Protein AF-A0A6G3D586-F1 (afdb_monomer)

Secondary structure (DSSP, 8-state):
-HHHHHHHHHHHHHTT-B-TTT-SBTTTTT-EEEEEEETTEEEEEEE-S-TTS-HHHHHHHHHHHHHHHHTSTT--EEEEEEES-TTHHHHHHHHHTT-HHHHHHTTS-SS-SHHHHHHHHHHHTT--

Mean predicted aligned error: 7.34 Å

Nearest PDB structures (foldseek):
  2cu6-assembly1_A  TM=8.895E-01  e=3.690E-05  Thermus thermophilus HB8
  3cq2-assembly1_B  TM=7.917E-01  e=1.518E-05  Thermus thermophilus HB8
  8zkc-assembly1_A-2  TM=7.058E-01  e=1.528E-02  Escherichia coli
  5ird-assembly1_A  TM=5.680E-01  e=4.297E-03  Mycobacterium tuberculosis H37Ra
  3gkb-assembly1_A  TM=5.614E-01  e=9.439E-01  Streptomyces avermitilis

Radius of gyration: 14.25 Å; Cα contacts (8 Å, |Δi|>4): 188; chains: 1; bounding box: 38×24×36 Å

pLDDT: mean 81.46, std 14.37, range [37.81, 96.19]

Solvent-accessible surface area (backbone atoms only — not comparable to full-atom values): 7170 Å² total; per-residue (Å²): 120,62,41,66,52,48,37,53,52,46,52,59,36,38,53,74,29,50,38,83,88,76,69,42,30,37,55,81,75,56,22,59,71,46,78,48,39,50,96,31,36,35,43,35,36,35,39,64,98,50,48,74,57,55,69,66,59,56,42,48,46,48,48,46,40,42,52,44,45,57,69,38,92,66,50,77,43,72,46,58,38,53,46,81,37,77,59,21,69,49,48,33,52,16,60,77,66,70,39,52,70,50,61,41,47,48,86,76,40,87,64,76,58,65,70,56,52,56,54,42,56,56,53,66,67,68,80,118

Sequence (128 aa):
MWAAQLGAAARAALDTVYDPELDEPITDLGFVRSLTADDGRITVHLRLPTSFCSPNFAYLMASDAKDALSALPGAREVTVLLDDHHDSDLINGGLAADAGYRGTFGHEAERDLEDLRDVFRRKAHTAA

Foldseek 3Di:
DVQVVLQVQLLVLQQPQAQLVPLGRQVVVVQFPDWGGDQLEIETEGEDPDLPDPPLRVLSSQVSSQVSSCPDDSRDHYQYFYPNHPCRVLSNVCVVVVLAPCRSCPPVCPDHCPVVVVVSVVVSVVPD

Structure (mmCIF, N/CA/C/O backbone):
data_AF-A0A6G3D586-F1
#
_entry.id   AF-A0A6G3D586-F1
#
loop_
_atom_site.group_PDB
_atom_site.id
_atom_site.type_symbol
_atom_site.label_atom_id
_atom_site.label_alt_id
_atom_site.label_comp_id
_atom_site.label_asym_id
_atom_site.label_entity_id
_atom_site.label_seq_id
_atom_site.pdbx_PDB_ins_code
_atom_site.Cartn_x
_atom_site.Cartn_y
_atom_site.Cartn_z
_atom_site.occupancy
_atom_site.B_iso_or_equiv
_atom_site.auth_seq_id
_atom_site.auth_comp_id
_atom_site.auth_asym_id
_atom_site.auth_atom_id
_atom_site.pdbx_PDB_model_num
ATOM 1 N N . MET A 1 1 ? -20.435 0.550 12.959 1.00 57.50 1 MET A N 1
ATOM 2 C CA . MET A 1 1 ? -19.263 0.790 13.836 1.00 57.50 1 MET A CA 1
ATOM 3 C C . MET A 1 1 ? -18.020 0.010 13.387 1.00 57.50 1 MET A C 1
ATOM 5 O O . MET A 1 1 ? -16.928 0.475 13.666 1.00 57.50 1 MET A O 1
ATOM 9 N N . TRP A 1 2 ? -18.149 -1.092 12.631 1.00 59.25 2 TRP A N 1
ATOM 10 C CA . TRP A 1 2 ? -17.002 -1.884 12.148 1.00 59.25 2 TRP A CA 1
ATOM 11 C C . TRP A 1 2 ? -16.171 -1.247 11.021 1.00 59.25 2 TRP A C 1
ATOM 13 O O . TRP A 1 2 ? -14.955 -1.385 11.040 1.00 59.25 2 TRP A O 1
ATOM 23 N N . ALA A 1 3 ? -16.775 -0.486 10.099 1.00 62.38 3 ALA A N 1
ATOM 24 C CA . ALA A 1 3 ? -16.031 0.185 9.020 1.00 62.38 3 ALA A CA 1
ATOM 25 C C . ALA A 1 3 ? -14.980 1.185 9.550 1.00 62.38 3 ALA A C 1
ATOM 27 O O . ALA A 1 3 ? -13.835 1.186 9.110 1.00 62.38 3 ALA A O 1
ATOM 28 N N . ALA A 1 4 ? -15.329 1.967 10.581 1.00 72.06 4 ALA A N 1
ATOM 29 C CA . ALA A 1 4 ? -14.397 2.901 11.220 1.00 72.06 4 ALA A CA 1
ATOM 30 C C . ALA A 1 4 ? -13.228 2.188 11.929 1.00 72.06 4 ALA A C 1
ATOM 32 O O . ALA A 1 4 ? -12.113 2.703 11.945 1.00 72.06 4 ALA A O 1
ATOM 33 N N . GLN A 1 5 ? -13.465 0.994 12.486 1.00 83.88 5 GLN A N 1
ATOM 34 C CA . GLN A 1 5 ? -12.416 0.190 13.123 1.00 83.88 5 GLN A CA 1
ATOM 35 C C . GLN A 1 5 ? -11.482 -0.444 12.087 1.00 83.88 5 GLN A C 1
ATOM 37 O O . GLN A 1 5 ? -10.272 -0.447 12.293 1.00 83.88 5 GLN A O 1
ATOM 42 N N . LEU A 1 6 ? -12.024 -0.926 10.963 1.00 89.19 6 LEU A N 1
ATOM 43 C CA . LEU A 1 6 ? -11.218 -1.483 9.878 1.00 89.19 6 LEU A CA 1
ATOM 44 C C . LEU A 1 6 ? -10.357 -0.410 9.208 1.00 89.19 6 LEU A C 1
ATOM 46 O O . LEU A 1 6 ? -9.185 -0.654 8.964 1.00 89.19 6 LEU A O 1
ATOM 50 N N . GLY A 1 7 ? -10.897 0.790 8.975 1.00 90.50 7 GLY A N 1
ATOM 51 C CA . GLY A 1 7 ? -10.122 1.906 8.426 1.00 90.50 7 GLY A CA 1
ATOM 52 C C . GLY A 1 7 ? -8.949 2.316 9.322 1.00 90.50 7 GLY A C 1
ATOM 53 O O . GLY A 1 7 ? -7.842 2.523 8.831 1.00 90.50 7 GLY A O 1
ATOM 54 N N . ALA A 1 8 ? -9.157 2.368 10.642 1.00 91.19 8 ALA A N 1
ATOM 55 C CA . ALA A 1 8 ? -8.081 2.647 11.594 1.00 91.19 8 ALA A CA 1
ATOM 56 C C . ALA A 1 8 ? -7.021 1.529 11.621 1.00 91.19 8 ALA A C 1
ATOM 58 O O . ALA A 1 8 ? -5.828 1.820 11.613 1.00 91.19 8 ALA A O 1
ATOM 59 N N . ALA A 1 9 ? -7.445 0.260 11.599 1.00 93.25 9 ALA A N 1
ATOM 60 C CA . ALA A 1 9 ? -6.533 -0.882 11.534 1.00 93.25 9 ALA A CA 1
ATOM 61 C C . ALA A 1 9 ? -5.740 -0.917 10.216 1.00 93.25 9 ALA A C 1
ATOM 63 O O . ALA A 1 9 ? -4.540 -1.168 10.232 1.00 93.25 9 ALA A O 1
ATOM 64 N N . ALA A 1 10 ? -6.390 -0.603 9.093 1.00 94.38 10 ALA A N 1
ATOM 65 C CA . ALA A 1 10 ? -5.753 -0.483 7.787 1.00 94.38 10 ALA A CA 1
ATOM 66 C C . ALA A 1 10 ? -4.693 0.618 7.778 1.00 94.38 10 ALA A C 1
ATOM 68 O O . ALA A 1 10 ? -3.585 0.388 7.305 1.00 94.38 10 ALA A O 1
ATOM 69 N N . ARG A 1 11 ? -4.985 1.786 8.364 1.00 93.94 11 ARG A N 1
ATOM 70 C CA . ARG A 1 11 ? -3.988 2.853 8.491 1.00 93.94 11 ARG A CA 1
ATOM 71 C C .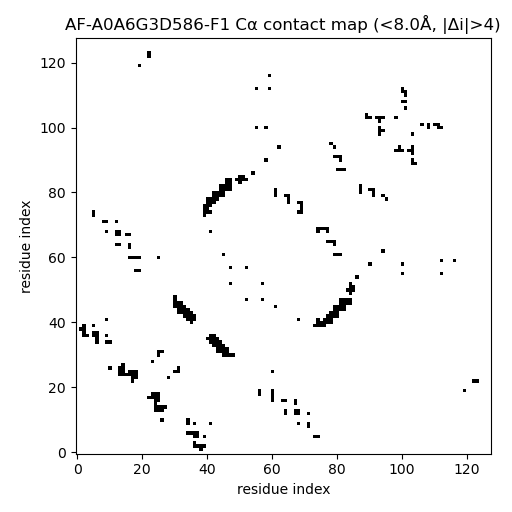 ARG A 1 11 ? -2.786 2.405 9.325 1.00 93.94 11 ARG A C 1
ATOM 73 O O . ARG A 1 11 ? -1.666 2.567 8.866 1.00 93.94 11 ARG A O 1
ATOM 80 N N . ALA A 1 12 ? -3.026 1.794 10.484 1.00 93.94 12 ALA A N 1
ATOM 81 C CA . ALA A 1 12 ? -1.958 1.299 11.351 1.00 93.94 12 ALA A CA 1
ATOM 82 C C . ALA A 1 12 ? -1.113 0.191 10.691 1.00 93.94 12 ALA A C 1
ATOM 84 O O . ALA A 1 12 ? 0.084 0.108 10.931 1.00 93.94 12 ALA A O 1
ATOM 85 N N . ALA A 1 13 ? -1.713 -0.651 9.845 1.00 94.88 13 ALA A N 1
ATOM 86 C CA . ALA A 1 13 ? -0.973 -1.647 9.071 1.00 94.88 13 ALA A CA 1
ATOM 87 C C . ALA A 1 13 ? -0.086 -1.005 7.992 1.00 94.88 13 ALA A C 1
ATOM 89 O O . ALA A 1 13 ? 1.022 -1.469 7.748 1.00 94.88 13 ALA A O 1
ATOM 90 N N . LEU A 1 14 ? -0.539 0.084 7.362 1.00 94.69 14 LEU A N 1
ATOM 91 C CA . LEU A 1 14 ? 0.286 0.824 6.403 1.00 94.69 14 LEU A CA 1
ATOM 92 C C . LEU A 1 14 ? 1.467 1.538 7.076 1.00 94.69 14 LEU A C 1
ATOM 94 O O . LEU A 1 14 ? 2.499 1.691 6.433 1.00 94.69 14 LEU A O 1
ATOM 98 N N . ASP A 1 15 ? 1.357 1.908 8.357 1.00 93.38 15 ASP A N 1
ATOM 99 C CA . ASP A 1 15 ? 2.480 2.470 9.128 1.00 93.38 15 ASP A CA 1
ATOM 100 C C . ASP A 1 15 ? 3.634 1.460 9.311 1.00 93.38 15 ASP A C 1
ATOM 102 O O . ASP A 1 15 ? 4.746 1.851 9.655 1.00 93.38 15 ASP A O 1
ATOM 106 N N . THR A 1 16 ? 3.410 0.161 9.063 1.00 92.00 16 THR A N 1
ATOM 107 C CA . THR A 1 16 ? 4.472 -0.861 9.103 1.00 92.00 16 THR A CA 1
ATOM 108 C C . THR A 1 16 ? 5.130 -1.111 7.746 1.00 92.00 16 THR A C 1
ATOM 110 O O . THR A 1 16 ? 5.989 -1.985 7.637 1.00 92.00 16 THR A O 1
ATOM 113 N N . VAL A 1 17 ? 4.707 -0.401 6.697 1.00 92.62 17 VAL A N 1
ATOM 114 C CA . VAL A 1 17 ? 5.265 -0.517 5.345 1.00 92.62 17 VAL A CA 1
ATOM 115 C C . VAL A 1 17 ? 6.256 0.617 5.139 1.00 92.62 17 VAL A C 1
ATOM 117 O O . VAL A 1 17 ? 5.886 1.786 5.225 1.00 92.62 17 VAL A O 1
ATOM 120 N N . TYR A 1 18 ? 7.507 0.268 4.861 1.00 88.25 18 TYR A N 1
ATOM 121 C CA . TYR A 1 18 ? 8.617 1.215 4.788 1.00 88.25 18 TYR A CA 1
ATOM 122 C C . TYR A 1 18 ? 9.076 1.424 3.351 1.00 88.25 18 TYR A C 1
ATOM 124 O O . TYR A 1 18 ? 9.094 0.482 2.554 1.00 88.25 18 TYR A O 1
ATOM 132 N N . ASP A 1 19 ? 9.490 2.651 3.041 1.00 86.69 19 ASP A N 1
ATOM 133 C CA . ASP A 1 19 ? 10.253 2.926 1.831 1.00 86.69 19 ASP A CA 1
ATOM 134 C C . ASP A 1 19 ? 11.682 2.360 1.979 1.00 86.69 19 ASP A C 1
ATOM 136 O O . ASP A 1 19 ? 12.392 2.732 2.918 1.00 86.69 19 ASP A O 1
ATOM 140 N N . PRO A 1 20 ? 12.135 1.460 1.085 1.00 79.19 20 PRO A N 1
ATOM 141 C CA . PRO A 1 20 ? 13.449 0.828 1.204 1.00 79.19 20 PRO A CA 1
ATOM 142 C C . PRO A 1 20 ? 14.644 1.788 1.091 1.00 79.19 20 PRO A C 1
ATOM 144 O O . PRO A 1 20 ? 15.746 1.433 1.522 1.00 79.19 20 PRO A O 1
ATOM 147 N N . GLU A 1 21 ? 14.469 2.957 0.468 1.00 80.06 21 GLU A N 1
ATOM 148 C CA . GLU A 1 21 ? 15.540 3.939 0.276 1.00 80.06 21 GLU A CA 1
ATOM 149 C C . GLU A 1 21 ? 15.640 4.917 1.450 1.00 80.06 21 GLU A C 1
ATOM 151 O O . GLU A 1 21 ? 16.749 5.276 1.851 1.00 80.06 21 GLU A O 1
ATOM 156 N N . LEU A 1 22 ? 14.495 5.341 1.983 1.00 78.62 22 LEU A N 1
ATOM 157 C CA . LEU A 1 22 ? 14.384 6.375 3.011 1.00 78.62 22 LEU A CA 1
ATOM 158 C C . LEU A 1 22 ? 14.279 5.811 4.432 1.00 78.62 22 LEU A C 1
ATOM 160 O O . LEU A 1 22 ? 14.530 6.551 5.377 1.00 78.62 22 LEU A O 1
ATOM 164 N N . ASP A 1 23 ? 13.962 4.522 4.586 1.00 81.25 23 ASP A N 1
ATOM 165 C CA . ASP A 1 23 ? 13.795 3.846 5.884 1.00 81.25 23 ASP A CA 1
ATOM 166 C C . ASP A 1 23 ? 12.716 4.498 6.776 1.00 81.25 23 ASP A C 1
ATOM 168 O O . ASP A 1 23 ? 12.761 4.446 8.004 1.00 81.25 23 ASP A O 1
ATOM 172 N N . GLU A 1 24 ? 11.708 5.101 6.140 1.00 84.19 24 GLU A N 1
ATOM 173 C CA . GLU A 1 24 ? 10.562 5.748 6.784 1.00 84.19 24 GLU A CA 1
ATOM 174 C C . GLU A 1 24 ? 9.240 5.095 6.330 1.00 84.19 24 GLU A C 1
ATOM 176 O O . GLU A 1 24 ? 9.151 4.606 5.195 1.00 84.19 24 GLU A O 1
ATOM 181 N N . PRO A 1 25 ? 8.192 5.082 7.176 1.00 90.06 25 PRO A N 1
ATOM 182 C CA . PRO A 1 25 ? 6.881 4.572 6.791 1.00 90.06 25 PRO A CA 1
ATOM 183 C C . PRO A 1 25 ? 6.279 5.324 5.599 1.00 90.06 25 PRO A C 1
ATOM 185 O O . PRO A 1 25 ? 6.286 6.556 5.548 1.00 90.06 25 PRO A O 1
ATOM 188 N N . ILE A 1 26 ? 5.638 4.602 4.676 1.00 90.75 26 ILE A N 1
ATOM 189 C CA . ILE A 1 26 ? 4.957 5.197 3.508 1.00 90.75 26 ILE A CA 1
ATOM 190 C C . ILE A 1 26 ? 3.831 6.169 3.903 1.00 90.75 26 ILE A C 1
ATOM 192 O O . ILE A 1 26 ? 3.400 7.011 3.111 1.00 90.75 26 ILE A O 1
ATOM 196 N N . THR A 1 27 ? 3.314 6.043 5.124 1.00 90.81 27 THR A N 1
ATOM 197 C CA . THR A 1 27 ? 2.292 6.919 5.698 1.00 90.81 27 THR A CA 1
ATOM 198 C C . THR A 1 27 ? 2.862 8.247 6.183 1.00 90.81 27 THR A C 1
ATOM 200 O O . THR A 1 27 ? 2.203 9.271 5.978 1.00 90.81 27 THR A O 1
ATOM 203 N N . ASP A 1 28 ? 4.064 8.240 6.760 1.00 88.44 28 ASP A N 1
ATOM 204 C CA . ASP A 1 28 ? 4.790 9.431 7.220 1.00 88.44 28 ASP A CA 1
ATOM 205 C C . ASP A 1 28 ? 5.381 10.207 6.040 1.00 88.44 28 ASP A C 1
ATOM 207 O O . ASP A 1 28 ? 5.289 11.434 5.983 1.00 88.44 28 ASP A O 1
ATOM 211 N N . LEU A 1 29 ? 5.854 9.483 5.024 1.00 87.75 29 LEU A N 1
ATOM 212 C CA . LEU A 1 29 ? 6.309 10.049 3.753 1.00 87.75 29 LEU A CA 1
ATOM 213 C C . LEU A 1 29 ? 5.169 10.645 2.904 1.00 87.75 29 LEU A C 1
ATOM 215 O O . LEU A 1 29 ? 5.409 11.291 1.882 1.00 87.75 29 LEU A O 1
ATOM 219 N N . GLY A 1 30 ? 3.911 10.441 3.309 1.00 89.00 30 GLY A N 1
ATOM 220 C CA . GLY A 1 30 ? 2.740 10.975 2.614 1.00 89.00 30 GLY A CA 1
ATOM 221 C C . GLY A 1 30 ? 2.437 10.282 1.284 1.00 89.00 30 GLY A C 1
ATOM 222 O O . GLY A 1 30 ? 1.767 10.866 0.431 1.00 89.00 30 GLY A O 1
ATOM 223 N N . PHE A 1 31 ? 2.902 9.043 1.095 1.00 92.19 31 PHE A N 1
ATOM 224 C CA . PHE A 1 31 ? 2.681 8.284 -0.140 1.00 92.19 31 PHE A CA 1
ATOM 225 C C . PHE A 1 31 ? 1.270 7.695 -0.203 1.00 92.19 31 PHE A C 1
ATOM 227 O O . PHE A 1 31 ? 0.758 7.424 -1.286 1.00 92.19 31 PHE A O 1
ATOM 234 N N . VAL A 1 32 ? 0.600 7.521 0.940 1.00 93.69 32 VAL A N 1
ATOM 235 C CA . VAL A 1 32 ? -0.801 7.079 0.990 1.00 93.69 32 VAL A CA 1
ATOM 236 C C . VAL A 1 32 ? -1.725 8.236 0.618 1.00 93.69 32 VAL A C 1
ATOM 238 O O . VAL A 1 32 ? -2.027 9.107 1.436 1.00 93.69 32 VAL A O 1
ATOM 241 N N . ARG A 1 33 ? -2.216 8.229 -0.621 1.00 93.50 33 ARG A N 1
ATOM 242 C CA . ARG A 1 33 ? -3.096 9.272 -1.157 1.00 93.50 33 ARG A CA 1
ATOM 243 C C . ARG A 1 33 ? -4.541 9.112 -0.708 1.00 93.50 33 ARG A C 1
ATOM 245 O O . ARG A 1 33 ? -5.212 10.100 -0.409 1.00 93.50 33 ARG A O 1
ATOM 252 N N . SER A 1 34 ? -5.035 7.881 -0.689 1.00 94.38 34 SER A N 1
ATOM 253 C CA . SER A 1 34 ? -6.360 7.566 -0.168 1.00 94.38 34 SER A CA 1
ATOM 254 C C . SER A 1 34 ? -6.388 6.158 0.412 1.00 94.38 34 SER A C 1
ATOM 256 O O . SER A 1 34 ? -5.667 5.267 -0.033 1.00 94.38 34 SER A O 1
ATOM 258 N N . LEU A 1 35 ? -7.224 5.985 1.430 1.00 95.19 35 LEU A N 1
ATOM 259 C CA . LEU A 1 35 ? -7.519 4.709 2.066 1.00 95.19 35 LEU A CA 1
ATOM 260 C C . LEU A 1 35 ? -9.022 4.674 2.326 1.00 95.19 35 LEU A C 1
ATOM 262 O O . LEU A 1 35 ? -9.552 5.517 3.054 1.00 95.19 35 LEU A O 1
ATOM 266 N N . THR A 1 36 ? -9.702 3.700 1.738 1.00 94.44 36 THR A N 1
ATOM 267 C CA . THR A 1 36 ? -11.106 3.404 2.016 1.00 94.44 36 THR A CA 1
ATOM 268 C C . THR A 1 36 ? -11.218 1.986 2.551 1.00 94.44 36 THR A C 1
ATOM 270 O O . THR A 1 36 ? -10.537 1.074 2.091 1.00 94.44 36 THR A O 1
ATOM 273 N N . ALA A 1 37 ? -12.063 1.809 3.562 1.00 93.44 37 ALA A N 1
ATOM 274 C CA . ALA A 1 37 ? -12.327 0.515 4.167 1.00 93.44 37 ALA A CA 1
ATOM 275 C C . ALA A 1 37 ? -13.823 0.407 4.471 1.00 93.44 37 ALA A C 1
ATOM 277 O O . ALA A 1 37 ? -14.334 1.128 5.331 1.00 93.44 37 ALA A O 1
ATOM 278 N N . ASP A 1 38 ? -14.519 -0.477 3.760 1.00 89.75 38 ASP A N 1
ATOM 279 C CA . ASP A 1 38 ? -15.955 -0.704 3.929 1.00 89.75 38 ASP A CA 1
ATOM 280 C C . ASP A 1 38 ? -16.313 -2.175 3.695 1.00 89.75 38 ASP A C 1
ATOM 282 O O . ASP A 1 38 ? -15.804 -2.804 2.775 1.00 89.75 38 ASP A O 1
ATOM 286 N N . ASP A 1 39 ? -17.156 -2.741 4.562 1.00 89.44 39 ASP A N 1
ATOM 287 C CA . ASP A 1 39 ? -17.598 -4.150 4.517 1.00 89.44 39 ASP A CA 1
ATOM 288 C C . ASP A 1 39 ? -16.474 -5.191 4.263 1.00 89.44 39 ASP A C 1
ATOM 290 O O . ASP A 1 39 ? -16.643 -6.193 3.565 1.00 89.44 39 ASP A O 1
ATOM 294 N N . GLY A 1 40 ? -15.284 -4.952 4.825 1.00 90.06 40 GLY A N 1
ATOM 295 C CA . GLY A 1 40 ? -14.116 -5.821 4.644 1.00 90.06 40 GLY A CA 1
ATOM 296 C C . GLY A 1 40 ? -13.363 -5.625 3.325 1.00 90.06 40 GLY A C 1
ATOM 297 O O . GLY A 1 40 ? -12.373 -6.314 3.096 1.00 90.06 40 GLY A O 1
ATOM 298 N N . ARG A 1 41 ? -13.788 -4.701 2.463 1.00 94.38 41 ARG A N 1
ATOM 299 C CA . ARG A 1 41 ? -13.049 -4.288 1.266 1.00 94.38 41 ARG A CA 1
ATOM 300 C C . ARG A 1 41 ? -12.171 -3.098 1.608 1.00 94.38 41 ARG A C 1
ATOM 302 O O . ARG A 1 41 ? -12.663 -2.105 2.144 1.00 94.38 41 ARG A O 1
ATOM 309 N N . ILE A 1 42 ? -10.886 -3.210 1.309 1.00 96.12 42 ILE A N 1
ATOM 310 C CA . ILE A 1 42 ? -9.897 -2.165 1.542 1.00 96.12 42 ILE A CA 1
ATOM 311 C C . ILE A 1 42 ? -9.335 -1.741 0.192 1.00 96.12 42 ILE A C 1
ATOM 313 O O . ILE A 1 42 ? -8.790 -2.572 -0.531 1.00 96.12 42 ILE A O 1
ATOM 317 N N . THR A 1 43 ? -9.429 -0.453 -0.124 1.00 96.19 43 THR A N 1
ATOM 318 C CA . THR A 1 43 ? -8.791 0.123 -1.309 1.00 96.19 43 THR A CA 1
ATOM 319 C C . THR A 1 43 ? -7.814 1.204 -0.883 1.00 96.19 43 THR A C 1
ATOM 321 O O . THR A 1 43 ? -8.174 2.125 -0.146 1.00 96.19 43 THR A O 1
ATOM 324 N N . VAL A 1 44 ? -6.577 1.099 -1.359 1.00 96.12 44 VAL A N 1
ATOM 325 C CA . VAL A 1 44 ? -5.516 2.073 -1.102 1.00 96.12 44 VAL A CA 1
ATOM 326 C C . VAL A 1 44 ? -4.940 2.565 -2.413 1.00 96.12 44 VAL A C 1
ATOM 328 O O . VAL A 1 44 ? -4.578 1.763 -3.270 1.00 96.12 44 VAL A O 1
ATOM 331 N N . HIS A 1 45 ? -4.817 3.884 -2.532 1.00 95.44 45 HIS A N 1
ATOM 332 C CA . HIS A 1 45 ? -4.030 4.515 -3.584 1.00 95.44 45 HIS A CA 1
ATOM 333 C C . HIS A 1 45 ? -2.710 5.010 -3.005 1.00 95.44 45 HIS A C 1
ATOM 335 O O . HIS A 1 45 ? -2.693 5.824 -2.075 1.00 95.44 45 HIS A O 1
ATOM 341 N N . LEU A 1 46 ? -1.613 4.532 -3.579 1.00 92.81 46 LEU A N 1
ATOM 342 C CA . LEU A 1 46 ? -0.262 4.991 -3.306 1.00 92.81 46 LEU A CA 1
ATOM 343 C C . LEU A 1 46 ? 0.178 5.940 -4.417 1.00 92.81 46 LEU A C 1
ATOM 345 O O . LEU A 1 46 ? -0.057 5.680 -5.593 1.00 92.81 46 LEU A O 1
ATOM 349 N N . ARG A 1 47 ? 0.841 7.031 -4.046 1.00 90.56 47 ARG A N 1
ATOM 350 C CA . ARG A 1 47 ? 1.470 7.967 -4.972 1.00 90.56 47 ARG A CA 1
ATOM 351 C C . ARG A 1 47 ? 2.890 8.231 -4.508 1.00 90.56 47 ARG A C 1
ATOM 353 O O . ARG A 1 47 ? 3.105 8.908 -3.506 1.00 90.56 47 ARG A O 1
ATOM 360 N N . LEU A 1 48 ? 3.845 7.691 -5.249 1.00 83.56 48 LEU A N 1
ATOM 361 C CA . LEU A 1 48 ? 5.262 7.862 -4.954 1.00 83.56 48 LEU A CA 1
ATOM 362 C C . LEU A 1 48 ? 5.747 9.229 -5.479 1.00 83.56 48 LEU A C 1
ATOM 364 O O . LEU A 1 48 ? 5.213 9.733 -6.471 1.00 83.56 48 LEU A O 1
ATOM 368 N N . PRO A 1 49 ? 6.733 9.863 -4.822 1.00 72.25 49 PRO A N 1
ATOM 369 C CA . PRO A 1 49 ? 7.129 11.247 -5.086 1.00 72.25 49 PRO A CA 1
ATOM 370 C C . PRO A 1 49 ? 7.807 11.418 -6.448 1.00 72.25 49 PRO A C 1
ATOM 372 O O . PRO A 1 49 ? 7.854 12.529 -6.976 1.00 72.25 49 PRO A O 1
ATOM 375 N N . THR A 1 50 ? 8.307 10.332 -7.040 1.00 61.44 50 THR A N 1
ATOM 376 C CA . THR A 1 50 ? 8.898 10.327 -8.374 1.00 61.44 50 THR A CA 1
ATOM 377 C C . THR A 1 50 ? 8.232 9.257 -9.238 1.00 61.44 50 THR A C 1
ATOM 379 O O . THR A 1 50 ? 8.204 8.079 -8.893 1.00 61.44 50 THR A O 1
ATOM 382 N N . SER A 1 51 ? 7.754 9.645 -10.424 1.00 58.44 51 SER A N 1
ATOM 383 C CA . SER A 1 51 ? 7.249 8.709 -11.447 1.00 58.44 51 SER A CA 1
ATOM 384 C C . SER A 1 51 ? 8.322 7.750 -11.992 1.00 58.44 51 SER A C 1
ATOM 386 O O . SER A 1 51 ? 8.010 6.892 -12.813 1.00 58.44 51 SER A O 1
ATOM 388 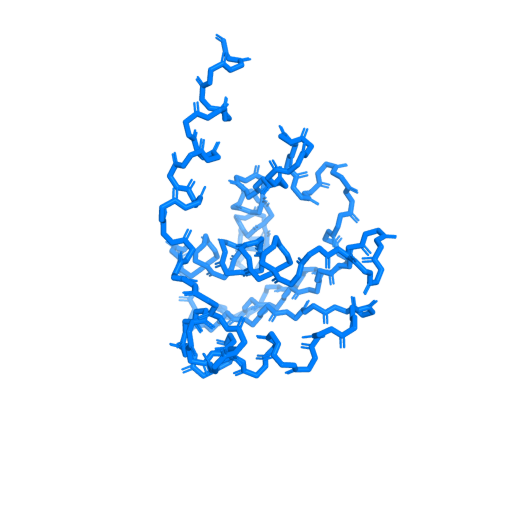N N . PHE A 1 52 ? 9.574 7.930 -11.554 1.00 53.94 52 PHE A N 1
ATOM 389 C CA . PHE A 1 52 ? 10.779 7.199 -11.947 1.00 53.94 52 PHE A CA 1
ATOM 390 C C . PHE A 1 52 ? 11.433 6.469 -10.767 1.00 53.94 52 PHE A C 1
ATOM 392 O O . PHE A 1 52 ? 12.618 6.137 -10.843 1.00 53.94 52 PHE A O 1
ATOM 399 N N . CYS A 1 53 ? 10.717 6.272 -9.653 1.00 67.75 53 CYS A N 1
ATOM 400 C CA . CYS A 1 53 ? 11.207 5.377 -8.611 1.00 67.75 53 CYS A CA 1
ATOM 401 C C . CYS A 1 53 ? 11.524 4.012 -9.246 1.00 67.75 53 CYS A C 1
ATOM 403 O O . CYS A 1 53 ? 10.944 3.643 -10.272 1.00 67.75 53 CYS A O 1
ATOM 405 N N . SER A 1 54 ? 12.496 3.277 -8.700 1.00 78.56 54 SER A N 1
ATOM 406 C CA . SER A 1 54 ? 12.830 1.994 -9.313 1.00 78.56 54 SER A CA 1
ATOM 407 C C . SER A 1 54 ? 11.574 1.105 -9.314 1.00 78.56 54 SER A C 1
ATOM 409 O O . SER A 1 54 ? 10.882 1.039 -8.289 1.00 78.56 54 SER A O 1
ATOM 411 N N . PRO A 1 55 ? 11.262 0.404 -10.422 1.00 78.12 55 PRO A N 1
ATOM 412 C CA . PRO A 1 55 ? 10.080 -0.456 -10.481 1.00 78.12 55 PRO A CA 1
ATOM 413 C C . PRO A 1 55 ? 10.073 -1.497 -9.356 1.00 78.12 55 PRO A C 1
ATOM 415 O O . PRO A 1 55 ? 9.022 -1.899 -8.866 1.00 78.12 55 PRO A O 1
ATOM 418 N N . ASN A 1 56 ? 11.265 -1.872 -8.888 1.00 80.25 56 ASN A N 1
ATOM 419 C CA . ASN A 1 56 ? 11.481 -2.801 -7.789 1.00 80.25 56 ASN A CA 1
ATOM 420 C C . ASN A 1 56 ? 11.007 -2.202 -6.467 1.00 80.25 56 ASN A C 1
ATOM 422 O O . ASN A 1 56 ? 10.269 -2.859 -5.744 1.00 80.25 56 ASN A O 1
ATOM 426 N N . PHE A 1 57 ? 11.394 -0.965 -6.146 1.00 84.06 57 PHE A N 1
ATOM 427 C CA . PHE A 1 57 ? 10.980 -0.315 -4.897 1.00 84.06 57 PHE A CA 1
ATOM 428 C C . PHE A 1 57 ? 9.490 0.004 -4.903 1.00 84.06 57 PHE A C 1
ATOM 430 O O . PHE A 1 57 ? 8.804 -0.283 -3.922 1.00 84.06 57 PHE A O 1
ATOM 437 N N . ALA A 1 58 ? 8.975 0.495 -6.032 1.00 87.62 58 ALA A N 1
ATOM 438 C CA . ALA A 1 58 ? 7.551 0.741 -6.204 1.00 87.62 58 ALA A CA 1
ATOM 439 C C . ALA A 1 58 ? 6.726 -0.544 -6.018 1.0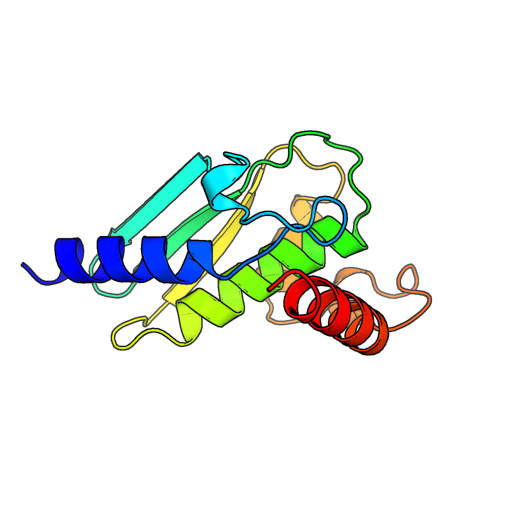0 87.62 58 ALA A C 1
ATOM 441 O O . ALA A 1 58 ? 5.745 -0.549 -5.272 1.00 87.62 58 ALA A O 1
ATOM 442 N N . TYR A 1 59 ? 7.159 -1.652 -6.631 1.00 87.50 59 TYR A N 1
ATOM 443 C CA . TYR A 1 59 ? 6.520 -2.952 -6.456 1.00 87.50 59 TYR A CA 1
ATOM 444 C C . TYR A 1 59 ? 6.621 -3.455 -5.012 1.00 87.50 59 TYR A C 1
ATOM 446 O O . TYR A 1 59 ? 5.628 -3.937 -4.475 1.00 87.50 59 TYR A O 1
ATOM 454 N N . LEU A 1 60 ? 7.791 -3.346 -4.370 1.00 87.75 60 LEU A N 1
ATOM 455 C CA . LEU A 1 60 ? 7.985 -3.811 -2.995 1.00 87.75 60 LEU A CA 1
ATOM 456 C C . LEU A 1 60 ? 7.044 -3.104 -2.027 1.00 87.75 60 LEU A C 1
ATOM 458 O O . LEU A 1 60 ? 6.309 -3.782 -1.318 1.00 87.75 60 LEU A O 1
ATOM 462 N N . MET A 1 61 ? 6.991 -1.771 -2.062 1.00 90.88 61 MET A N 1
ATOM 463 C CA . MET A 1 61 ? 6.085 -1.005 -1.205 1.00 90.88 61 MET A CA 1
ATOM 464 C C . MET A 1 61 ? 4.617 -1.356 -1.462 1.00 90.88 61 MET A C 1
ATOM 466 O O . MET A 1 61 ? 3.855 -1.560 -0.518 1.00 90.88 61 MET A O 1
ATOM 470 N N . ALA A 1 62 ? 4.204 -1.461 -2.729 1.00 92.00 62 ALA A N 1
ATOM 471 C CA . ALA A 1 62 ? 2.819 -1.778 -3.064 1.00 92.00 62 ALA A CA 1
ATOM 472 C C . ALA A 1 62 ? 2.437 -3.224 -2.684 1.00 92.00 62 ALA A C 1
ATOM 474 O O . ALA A 1 62 ? 1.336 -3.461 -2.183 1.00 92.00 62 ALA A O 1
ATOM 475 N N . SER A 1 63 ? 3.355 -4.181 -2.853 1.00 91.56 63 SER A N 1
ATOM 476 C CA . SER A 1 63 ? 3.173 -5.571 -2.425 1.00 91.56 63 SER A CA 1
ATOM 477 C C . SER A 1 63 ? 3.162 -5.696 -0.903 1.00 91.56 63 SER A C 1
ATOM 479 O O . SER A 1 63 ? 2.271 -6.346 -0.371 1.00 91.56 63 SER A O 1
ATOM 481 N N . ASP A 1 64 ? 4.091 -5.050 -0.190 1.00 92.38 64 ASP A N 1
ATOM 482 C CA . ASP A 1 64 ? 4.129 -5.039 1.279 1.00 92.38 64 ASP A CA 1
ATOM 483 C C . ASP A 1 64 ? 2.855 -4.396 1.858 1.00 92.38 64 ASP A C 1
ATOM 485 O O . ASP A 1 64 ? 2.295 -4.907 2.827 1.00 92.38 64 ASP A O 1
ATOM 489 N N . ALA A 1 65 ? 2.328 -3.339 1.228 1.00 94.25 65 ALA A N 1
ATOM 490 C CA . ALA A 1 65 ? 1.031 -2.766 1.584 1.00 94.25 65 ALA A CA 1
ATOM 491 C C . ALA A 1 65 ? -0.122 -3.754 1.376 1.00 94.25 65 ALA A C 1
ATOM 493 O O . ALA A 1 65 ? -0.969 -3.900 2.260 1.00 94.25 65 ALA A O 1
ATOM 494 N N . LYS A 1 66 ? -0.155 -4.466 0.242 1.00 94.38 66 LYS A N 1
ATOM 495 C CA . LYS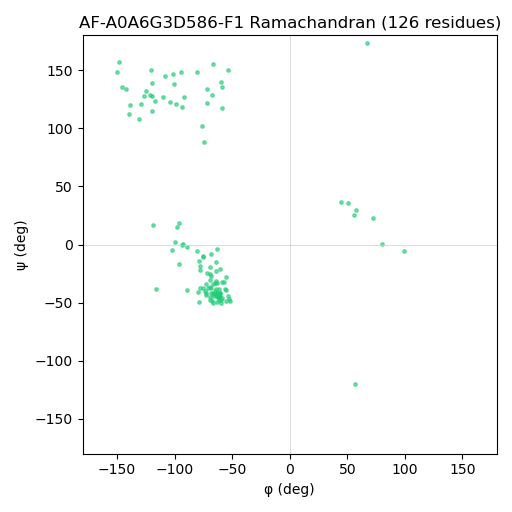 A 1 66 ? -1.183 -5.484 -0.011 1.00 94.38 66 LYS A CA 1
ATOM 496 C C . LYS A 1 66 ? -1.107 -6.606 1.027 1.00 94.38 66 LYS A C 1
ATOM 498 O O . LYS A 1 66 ? -2.144 -6.987 1.572 1.00 94.38 66 LYS A O 1
ATOM 503 N N . ASP A 1 67 ? 0.096 -7.081 1.338 1.00 93.88 67 ASP A N 1
ATOM 504 C CA . ASP A 1 67 ? 0.346 -8.149 2.308 1.00 93.88 67 ASP A CA 1
ATOM 505 C C . ASP A 1 67 ? -0.100 -7.729 3.722 1.00 93.88 67 ASP A C 1
ATOM 507 O O . ASP A 1 67 ? -0.872 -8.440 4.373 1.00 93.88 67 ASP A O 1
ATOM 511 N N . ALA A 1 68 ? 0.312 -6.540 4.179 1.00 94.62 68 ALA A N 1
ATOM 512 C CA . ALA A 1 68 ? -0.026 -6.009 5.500 1.00 94.62 68 ALA A CA 1
ATOM 513 C C . ALA A 1 68 ? -1.540 -5.822 5.689 1.00 94.62 68 ALA A C 1
ATOM 515 O O . ALA A 1 68 ? -2.095 -6.184 6.728 1.00 94.62 68 ALA A O 1
ATOM 516 N N . LEU A 1 69 ? -2.229 -5.299 4.671 1.00 95.00 69 LEU A N 1
ATOM 517 C CA . LEU A 1 69 ? -3.680 -5.112 4.699 1.00 95.00 69 LEU A CA 1
ATOM 518 C C . LEU A 1 69 ? -4.440 -6.441 4.622 1.00 95.00 69 LEU A C 1
ATOM 520 O O . LEU A 1 69 ? -5.459 -6.601 5.292 1.00 95.00 69 LEU A O 1
ATOM 524 N N . SER A 1 70 ? -3.947 -7.401 3.835 1.00 93.88 70 SER A N 1
ATOM 525 C CA . SER A 1 70 ? -4.578 -8.720 3.680 1.00 93.88 70 SER A CA 1
ATOM 526 C C . SER A 1 70 ? -4.481 -9.566 4.950 1.00 93.88 70 SER A C 1
ATOM 528 O O . SER A 1 70 ? -5.330 -10.422 5.187 1.00 93.88 70 SER A O 1
ATOM 530 N N . ALA A 1 71 ? -3.483 -9.306 5.798 1.00 93.88 71 ALA A N 1
ATOM 531 C CA . ALA A 1 71 ? -3.323 -9.966 7.091 1.00 93.88 71 ALA A CA 1
ATOM 532 C C . ALA A 1 71 ? -4.309 -9.471 8.171 1.00 93.88 71 ALA A C 1
ATOM 534 O O . ALA A 1 71 ? -4.390 -10.067 9.250 1.00 93.88 71 ALA A O 1
ATOM 535 N N . LEU A 1 72 ? -5.059 -8.389 7.922 1.00 93.50 72 LEU A N 1
ATOM 536 C CA . LEU A 1 72 ? -5.951 -7.806 8.921 1.00 93.50 72 LEU A CA 1
ATOM 537 C C . LEU A 1 72 ? -7.196 -8.671 9.179 1.00 93.50 72 LEU A C 1
ATOM 539 O O . LEU A 1 72 ? -7.903 -9.054 8.242 1.00 93.50 72 LEU A O 1
ATOM 543 N N . PRO A 1 73 ? -7.566 -8.899 10.455 1.00 89.38 73 PRO A N 1
ATOM 544 C CA . PRO A 1 73 ? -8.835 -9.531 10.791 1.00 89.38 73 PRO A CA 1
ATOM 545 C C . PRO A 1 73 ? -10.021 -8.727 10.239 1.00 89.38 73 PRO A C 1
ATOM 547 O O . PRO A 1 73 ? -10.255 -7.586 10.636 1.00 89.38 73 PRO A O 1
ATOM 550 N N . GLY A 1 74 ? -10.792 -9.340 9.340 1.00 88.31 74 GLY A N 1
ATOM 551 C CA . GLY A 1 74 ? -11.953 -8.713 8.701 1.00 88.31 74 GLY A CA 1
ATOM 552 C C . GLY A 1 74 ? -11.694 -8.164 7.297 1.00 88.31 74 GLY A C 1
ATOM 553 O O . GLY A 1 74 ? -12.663 -7.779 6.642 1.00 88.31 74 GLY A O 1
ATOM 554 N N . ALA A 1 75 ? -10.449 -8.185 6.809 1.00 93.44 75 ALA A N 1
ATOM 555 C CA . ALA A 1 75 ? -10.164 -7.984 5.393 1.00 93.44 75 ALA A CA 1
ATOM 556 C C . ALA A 1 75 ? -10.704 -9.173 4.577 1.00 93.44 75 ALA A C 1
ATOM 558 O O . ALA A 1 75 ? -10.480 -10.338 4.903 1.00 93.44 75 ALA A O 1
ATOM 559 N N . ARG A 1 76 ? -11.471 -8.866 3.534 1.00 93.25 76 ARG A N 1
ATOM 560 C CA . ARG A 1 76 ? -12.065 -9.816 2.582 1.00 93.25 76 ARG A CA 1
ATOM 561 C C . ARG A 1 76 ? -11.515 -9.613 1.181 1.00 93.25 76 ARG A C 1
ATOM 563 O O . ARG A 1 76 ? -11.325 -10.579 0.456 1.00 93.25 76 ARG A O 1
ATOM 570 N N . GLU A 1 77 ? -11.299 -8.357 0.813 1.00 93.81 77 GLU A N 1
ATOM 571 C CA . GLU A 1 77 ? -10.735 -7.960 -0.468 1.00 93.81 77 GLU A CA 1
ATOM 572 C C . GLU A 1 77 ? -9.813 -6.769 -0.237 1.00 93.81 77 GLU A C 1
ATOM 574 O O . GLU A 1 77 ? -10.173 -5.832 0.478 1.00 93.81 77 GLU A O 1
ATOM 579 N N . VAL A 1 78 ? -8.625 -6.820 -0.828 1.00 95.50 78 VAL A N 1
ATOM 580 C CA . VAL A 1 78 ? -7.617 -5.770 -0.710 1.00 95.50 78 VAL A CA 1
ATOM 581 C C . VAL A 1 78 ? -7.153 -5.388 -2.102 1.00 95.50 78 VAL A C 1
ATOM 583 O O . VAL A 1 78 ? -6.611 -6.213 -2.838 1.00 95.50 78 VAL A O 1
ATOM 586 N N . THR A 1 79 ? -7.330 -4.114 -2.424 1.00 95.50 79 THR A N 1
ATOM 587 C CA . THR A 1 79 ? -6.924 -3.517 -3.689 1.00 95.50 79 THR A CA 1
ATOM 588 C C . THR A 1 79 ? -5.922 -2.410 -3.400 1.00 95.50 79 THR A C 1
ATOM 590 O O . THR A 1 79 ? -6.254 -1.404 -2.775 1.00 95.50 79 THR A O 1
ATOM 593 N N . VAL A 1 80 ? -4.688 -2.591 -3.861 1.00 95.56 80 VAL A N 1
ATOM 594 C CA . VAL A 1 80 ? -3.641 -1.568 -3.798 1.00 95.56 80 VAL A CA 1
ATOM 595 C C . VAL A 1 80 ? -3.377 -1.085 -5.214 1.00 95.56 80 VAL A C 1
ATOM 597 O O . VAL A 1 80 ? -3.149 -1.895 -6.109 1.00 95.56 80 VAL A O 1
ATOM 600 N N . LEU A 1 81 ? -3.447 0.229 -5.408 1.00 94.00 81 LEU A N 1
ATOM 601 C CA . LEU A 1 81 ? -3.243 0.887 -6.690 1.00 94.00 81 LEU A CA 1
ATOM 602 C C . LEU A 1 81 ? -2.102 1.886 -6.567 1.00 94.00 81 LEU A C 1
ATOM 604 O O . LEU A 1 81 ? -2.093 2.727 -5.670 1.00 94.00 81 LEU A O 1
ATOM 608 N N . LEU A 1 82 ? -1.148 1.792 -7.480 1.00 92.25 82 LEU A N 1
ATOM 609 C CA . LEU A 1 82 ? -0.083 2.760 -7.650 1.00 92.25 82 LEU A CA 1
ATO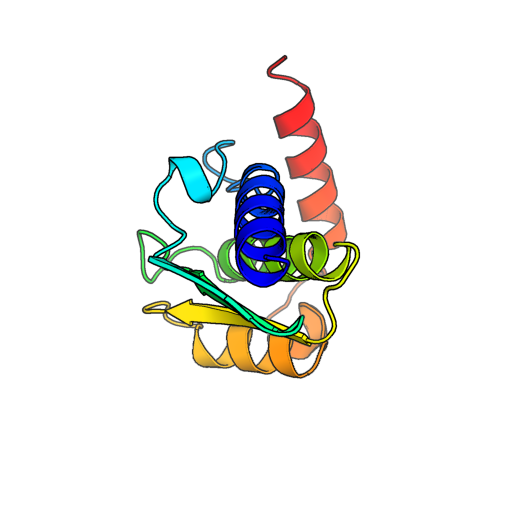M 610 C C . LEU A 1 82 ? -0.499 3.791 -8.704 1.00 92.25 82 LEU A C 1
ATOM 612 O O . LEU A 1 82 ? -0.707 3.442 -9.869 1.00 92.25 82 LEU A O 1
ATOM 616 N N . ASP A 1 83 ? -0.590 5.053 -8.297 1.00 89.94 83 ASP A N 1
ATOM 617 C CA . ASP A 1 83 ? -0.908 6.201 -9.147 1.00 89.94 83 ASP A CA 1
ATOM 618 C C . ASP A 1 83 ? 0.380 6.889 -9.651 1.00 89.94 83 ASP A C 1
ATOM 620 O O . ASP A 1 83 ? 1.375 6.980 -8.929 1.00 89.94 83 ASP A O 1
ATOM 624 N N . ASP A 1 84 ? 0.321 7.471 -10.855 1.00 84.12 84 ASP A N 1
ATOM 625 C CA . ASP A 1 84 ? 1.333 8.376 -11.434 1.00 84.12 84 ASP A CA 1
ATOM 626 C C . ASP A 1 84 ? 2.778 7.826 -11.526 1.00 84.12 84 ASP A C 1
ATOM 628 O O . ASP A 1 84 ? 3.739 8.604 -11.579 1.00 84.12 84 ASP A O 1
ATOM 632 N N . HIS A 1 85 ? 2.951 6.501 -11.591 1.00 82.56 85 HIS A N 1
ATOM 633 C CA . HIS A 1 85 ? 4.234 5.838 -11.838 1.00 82.56 85 HIS A CA 1
ATOM 634 C C . HIS A 1 85 ? 4.344 5.361 -13.294 1.00 82.56 85 HIS A C 1
ATOM 636 O O . HIS A 1 85 ? 3.349 4.941 -13.884 1.00 82.56 85 HIS A O 1
ATOM 642 N N . HIS A 1 86 ? 5.551 5.381 -13.873 1.00 79.62 86 HIS A N 1
ATOM 643 C CA . HIS A 1 86 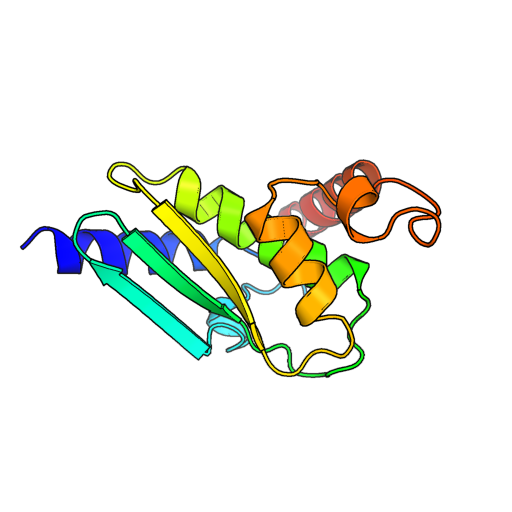? 5.790 4.879 -15.236 1.00 79.62 86 HIS A CA 1
ATOM 644 C C . HIS A 1 86 ? 5.279 3.436 -15.417 1.00 79.62 86 HIS A C 1
ATOM 646 O O . HIS A 1 86 ? 4.579 3.139 -16.379 1.00 79.62 86 HIS A O 1
ATOM 652 N N . ASP A 1 87 ? 5.559 2.574 -14.439 1.00 83.81 87 ASP A N 1
ATOM 653 C CA . ASP A 1 87 ? 5.141 1.164 -14.432 1.00 83.81 87 ASP A CA 1
ATOM 654 C C . ASP A 1 87 ? 3.842 0.894 -13.651 1.00 83.81 87 ASP A C 1
ATOM 656 O O . ASP A 1 87 ? 3.580 -0.249 -13.277 1.00 83.81 87 ASP A O 1
ATOM 660 N N . SER A 1 88 ? 3.023 1.921 -13.381 1.00 86.75 88 SER A N 1
ATOM 661 C CA . SER A 1 88 ? 1.770 1.782 -12.618 1.00 86.75 88 SER A CA 1
ATOM 662 C C . SER A 1 88 ? 0.866 0.679 -13.172 1.00 86.75 88 SE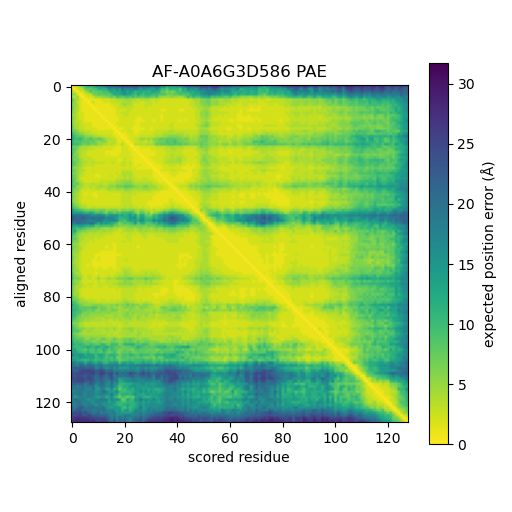R A C 1
ATOM 664 O O . SER A 1 88 ? 0.411 -0.170 -12.412 1.00 86.75 88 SER A O 1
ATOM 666 N N . ASP A 1 89 ? 0.623 0.655 -14.485 1.00 85.44 89 ASP A N 1
ATOM 667 C CA . ASP A 1 89 ? -0.284 -0.321 -15.105 1.00 85.44 89 ASP A CA 1
ATOM 668 C C . ASP A 1 89 ? 0.225 -1.758 -14.946 1.00 85.44 89 ASP A C 1
ATOM 670 O O . ASP A 1 89 ? -0.546 -2.668 -14.628 1.00 85.44 89 ASP A O 1
ATOM 674 N N . LEU A 1 90 ? 1.534 -1.951 -15.118 1.00 86.06 90 LEU A N 1
ATOM 675 C CA . LEU A 1 90 ? 2.177 -3.250 -14.978 1.00 86.06 90 LEU A CA 1
ATOM 676 C C . LEU A 1 90 ? 2.115 -3.726 -13.521 1.00 86.06 90 LEU A C 1
ATOM 678 O O . LEU A 1 90 ? 1.639 -4.828 -13.258 1.00 86.06 90 LEU A O 1
ATOM 682 N N . ILE A 1 91 ? 2.524 -2.874 -12.574 1.00 87.69 91 ILE A N 1
ATOM 683 C CA . ILE A 1 91 ? 2.513 -3.172 -11.135 1.00 87.69 91 ILE A CA 1
ATOM 684 C C . ILE A 1 91 ? 1.090 -3.474 -10.660 1.00 87.69 91 ILE A C 1
ATOM 686 O O . ILE A 1 91 ? 0.866 -4.491 -10.006 1.00 87.69 91 ILE A O 1
ATOM 690 N N . ASN A 1 92 ? 0.113 -2.644 -11.030 1.00 90.75 92 ASN A N 1
ATOM 691 C CA . ASN A 1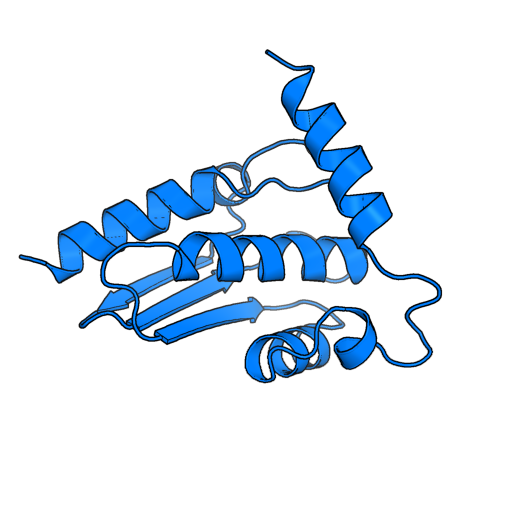 92 ? -1.285 -2.833 -10.647 1.00 90.75 92 ASN A CA 1
ATOM 692 C C . ASN A 1 92 ? -1.853 -4.139 -11.218 1.00 90.75 92 ASN A C 1
ATOM 694 O O . ASN A 1 92 ? -2.536 -4.872 -10.504 1.00 90.75 92 ASN A O 1
ATOM 698 N N . GLY A 1 93 ? -1.541 -4.465 -12.477 1.00 86.81 93 GLY A N 1
ATOM 699 C CA . GLY A 1 93 ? -1.927 -5.738 -13.089 1.00 86.81 93 GLY A CA 1
ATOM 700 C C . GLY A 1 93 ? -1.304 -6.942 -12.380 1.00 86.81 93 GLY A C 1
ATOM 701 O O . GLY A 1 93 ? -1.995 -7.916 -12.083 1.00 86.81 93 GLY A O 1
ATOM 702 N N . GLY A 1 94 ? -0.017 -6.848 -12.045 1.00 87.81 94 GLY A N 1
ATOM 703 C CA . GLY A 1 94 ? 0.716 -7.868 -11.302 1.00 87.81 94 GLY A CA 1
ATOM 704 C C . GLY A 1 94 ? 0.159 -8.119 -9.903 1.00 87.81 94 GLY A C 1
ATOM 705 O O . GLY A 1 94 ? -0.063 -9.268 -9.517 1.00 87.81 94 GLY A O 1
ATOM 706 N N . LEU A 1 95 ? -0.141 -7.044 -9.168 1.00 88.69 95 LEU A N 1
ATOM 707 C CA . LEU A 1 95 ? -0.772 -7.114 -7.852 1.00 88.69 95 LEU A CA 1
ATOM 708 C C . LEU A 1 95 ? -2.188 -7.681 -7.935 1.00 88.69 95 LEU A C 1
ATOM 710 O O . LEU A 1 95 ? -2.544 -8.519 -7.112 1.00 88.69 95 LEU A O 1
ATOM 714 N N . ALA A 1 96 ? -2.996 -7.273 -8.915 1.00 86.25 96 ALA A N 1
ATOM 715 C CA . ALA A 1 96 ? -4.355 -7.789 -9.085 1.00 86.25 96 ALA A CA 1
ATOM 716 C C . ALA A 1 96 ? -4.382 -9.292 -9.416 1.00 86.25 96 ALA A C 1
ATOM 718 O O . ALA A 1 96 ? -5.320 -9.986 -9.031 1.00 86.25 96 ALA A O 1
ATOM 719 N N . ALA A 1 97 ? -3.357 -9.792 -10.109 1.00 84.06 97 ALA A N 1
ATOM 720 C CA . ALA A 1 97 ? -3.217 -11.201 -10.466 1.00 84.06 97 ALA A CA 1
ATOM 721 C C . ALA A 1 97 ? -2.469 -12.046 -9.418 1.00 84.06 97 ALA A C 1
ATOM 723 O O . ALA A 1 97 ? -2.294 -13.243 -9.641 1.00 84.06 97 ALA A O 1
ATOM 724 N N . ASP A 1 98 ? -1.987 -11.441 -8.323 1.00 83.25 98 ASP A N 1
ATOM 725 C CA . ASP A 1 98 ? -1.083 -12.086 -7.357 1.00 83.25 98 ASP A CA 1
ATOM 726 C C . ASP A 1 98 ? 0.125 -12.756 -8.046 1.00 83.25 98 ASP A C 1
ATOM 728 O O . ASP A 1 98 ? 0.610 -13.815 -7.647 1.00 83.25 98 ASP A O 1
ATOM 732 N N . ALA A 1 99 ? 0.616 -12.129 -9.121 1.00 76.31 99 ALA A N 1
ATOM 733 C CA . ALA A 1 99 ? 1.602 -12.714 -10.029 1.00 76.31 99 ALA A CA 1
ATOM 734 C C . ALA A 1 99 ? 3.031 -12.744 -9.454 1.00 76.31 99 ALA A C 1
ATOM 736 O O . ALA A 1 99 ? 3.925 -13.370 -10.032 1.00 76.31 99 ALA A O 1
ATOM 737 N N . GLY A 1 100 ? 3.270 -12.054 -8.335 1.00 79.00 100 GLY A N 1
ATOM 738 C CA . GLY A 1 100 ? 4.612 -11.826 -7.811 1.00 79.00 100 GLY A CA 1
ATOM 739 C C . GLY A 1 100 ? 5.448 -10.922 -8.727 1.00 79.00 100 GLY A C 1
ATOM 740 O O . GLY A 1 100 ? 5.057 -10.585 -9.847 1.00 79.00 100 GLY A O 1
ATOM 741 N N . TYR A 1 101 ? 6.644 -10.540 -8.279 1.00 76.81 101 TYR A N 1
ATOM 742 C CA . TYR A 1 101 ? 7.492 -9.608 -9.028 1.00 76.81 101 TYR A CA 1
ATOM 743 C C . TYR A 1 101 ? 7.905 -10.173 -10.401 1.00 76.81 101 TYR A C 1
ATOM 745 O O . TYR A 1 101 ? 7.754 -9.514 -11.430 1.00 76.81 101 TYR A O 1
ATOM 753 N N . ARG A 1 102 ? 8.326 -11.445 -10.449 1.00 75.00 102 ARG A N 1
ATOM 754 C CA . ARG A 1 102 ? 8.693 -12.126 -11.704 1.00 75.00 102 ARG A CA 1
ATOM 755 C C . ARG A 1 102 ? 7.521 -12.284 -12.670 1.00 75.00 102 ARG A C 1
ATOM 757 O O . ARG A 1 102 ? 7.720 -12.174 -13.875 1.00 75.00 102 ARG A O 1
ATOM 764 N N . GLY A 1 103 ? 6.318 -12.564 -12.168 1.00 74.75 103 GLY A N 1
ATOM 765 C CA . GLY A 1 103 ? 5.127 -12.652 -13.016 1.00 74.75 103 GLY A CA 1
ATOM 766 C C . GLY A 1 103 ? 4.672 -11.287 -13.533 1.00 74.75 103 GLY A C 1
ATOM 767 O O . GLY A 1 103 ? 4.066 -11.219 -14.596 1.00 74.75 103 GLY A O 1
ATOM 768 N N . THR A 1 104 ? 5.020 -10.214 -12.820 1.00 78.12 104 THR A N 1
ATOM 769 C CA . THR A 1 104 ? 4.707 -8.828 -13.188 1.00 78.12 104 THR A CA 1
ATOM 770 C C . THR A 1 104 ? 5.648 -8.292 -14.270 1.00 78.12 104 THR A C 1
ATOM 772 O O . THR A 1 104 ? 5.181 -7.781 -15.281 1.00 78.12 104 THR A O 1
ATOM 775 N N . PHE A 1 105 ? 6.965 -8.450 -14.097 1.00 75.50 105 PHE A N 1
ATOM 776 C CA . PHE A 1 105 ? 7.990 -7.870 -14.986 1.00 75.50 105 PHE A CA 1
ATOM 777 C C . PHE A 1 105 ? 8.609 -8.869 -15.982 1.00 75.50 105 PHE A C 1
ATOM 779 O O . PHE A 1 105 ? 9.401 -8.498 -16.848 1.00 75.50 105 PHE A O 1
ATOM 786 N N . GLY A 1 106 ? 8.259 -10.155 -15.900 1.00 73.62 106 GLY A N 1
ATOM 787 C CA . GLY A 1 106 ? 8.674 -11.167 -16.871 1.00 73.62 106 GLY A CA 1
ATOM 788 C C . GLY A 1 106 ? 10.196 -11.276 -17.024 1.00 73.62 106 GLY A C 1
ATOM 789 O O . GLY A 1 106 ? 10.903 -11.606 -16.074 1.00 73.62 106 GLY A O 1
ATOM 790 N N . HIS A 1 107 ? 10.700 -11.039 -18.240 1.00 59.69 107 HIS A N 1
ATOM 791 C CA . HIS A 1 107 ? 12.134 -11.099 -18.555 1.00 59.69 107 HIS A CA 1
ATOM 792 C C . HIS A 1 107 ? 12.931 -9.859 -18.126 1.00 59.69 107 HIS A C 1
ATOM 794 O O . HIS A 1 107 ? 14.156 -9.937 -18.092 1.00 59.69 107 HIS A O 1
ATOM 800 N N . GLU A 1 108 ? 12.270 -8.750 -17.787 1.00 58.25 108 GLU A N 1
ATOM 801 C CA . GLU A 1 108 ? 12.930 -7.543 -17.266 1.00 58.25 108 GLU A CA 1
ATOM 802 C C . GLU A 1 108 ? 13.310 -7.700 -15.783 1.00 58.25 108 GLU A C 1
ATOM 804 O O . GLU A 1 108 ? 14.211 -7.025 -15.288 1.00 58.25 108 GLU A O 1
ATOM 809 N N . ALA A 1 109 ? 12.693 -8.660 -15.083 1.00 60.50 109 ALA A N 1
ATOM 810 C CA . ALA A 1 109 ? 13.108 -9.083 -13.752 1.00 60.50 109 ALA A CA 1
ATOM 811 C C . ALA A 1 109 ? 14.386 -9.941 -13.832 1.00 60.50 109 ALA A C 1
ATOM 813 O O . ALA A 1 109 ? 14.319 -11.171 -13.907 1.00 60.50 109 ALA A O 1
ATOM 814 N N . GLU A 1 110 ? 15.567 -9.312 -13.793 1.00 52.22 110 GLU A N 1
ATOM 815 C CA . GLU A 1 110 ? 16.852 -10.035 -13.802 1.00 52.22 110 GLU A CA 1
ATOM 816 C C . GLU A 1 110 ? 16.989 -11.020 -12.616 1.00 52.22 110 GLU A C 1
ATOM 818 O O . GLU A 1 110 ? 17.603 -12.081 -12.759 1.00 52.22 110 GLU A O 1
ATOM 823 N N . ARG A 1 111 ? 16.395 -10.712 -11.447 1.00 54.75 111 ARG A N 1
ATOM 824 C CA . ARG A 1 111 ? 16.348 -11.558 -10.234 1.00 54.75 111 ARG A CA 1
ATOM 825 C C . ARG A 1 111 ? 15.049 -11.324 -9.449 1.00 54.75 111 ARG A C 1
ATOM 827 O O . ARG A 1 111 ? 14.427 -10.276 -9.589 1.00 54.75 111 ARG A O 1
ATOM 834 N N . ASP A 1 112 ? 14.647 -12.298 -8.627 1.00 58.75 112 ASP A N 1
ATOM 835 C CA . ASP A 1 112 ? 13.555 -12.099 -7.660 1.00 58.75 112 ASP A CA 1
ATOM 836 C C . ASP A 1 112 ? 13.969 -1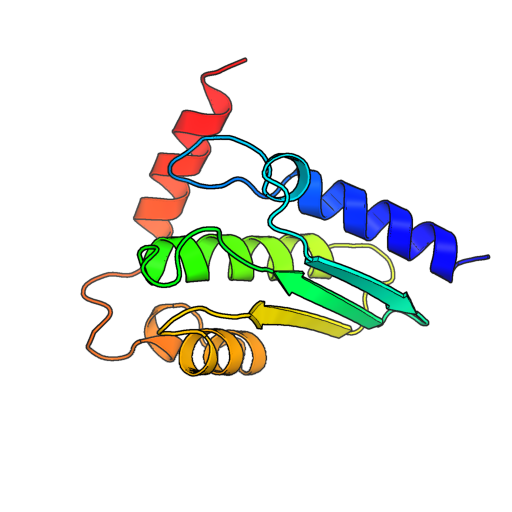1.091 -6.571 1.00 58.75 112 ASP A C 1
ATOM 838 O O . ASP A 1 112 ? 15.162 -10.920 -6.303 1.00 58.75 112 ASP A O 1
ATOM 842 N N . LEU A 1 113 ? 12.997 -10.422 -5.949 1.00 64.56 113 LEU A N 1
ATOM 843 C CA . LEU A 1 113 ? 13.240 -9.370 -4.958 1.00 64.56 113 LEU A CA 1
ATOM 844 C C . LEU A 1 113 ? 13.251 -9.874 -3.515 1.00 64.56 113 LEU A C 1
ATOM 846 O O . LEU A 1 113 ? 13.478 -9.063 -2.623 1.00 64.56 113 LEU A O 1
ATOM 850 N N . GLU A 1 114 ? 13.045 -11.168 -3.255 1.00 61.06 114 GLU A N 1
ATOM 851 C CA . GLU A 1 114 ? 13.103 -11.719 -1.888 1.00 61.06 114 GLU A CA 1
ATOM 852 C C . GLU A 1 114 ? 14.433 -11.404 -1.186 1.00 61.06 114 GLU A C 1
ATOM 854 O O . GLU A 1 114 ? 14.431 -10.837 -0.093 1.00 61.06 114 GLU A O 1
ATOM 859 N N . ASP A 1 115 ? 15.567 -11.653 -1.854 1.00 58.56 115 ASP A N 1
ATOM 860 C CA . ASP A 1 115 ? 16.903 -11.321 -1.332 1.00 58.56 115 ASP A CA 1
ATOM 861 C C . ASP A 1 115 ? 17.022 -9.825 -0.993 1.00 58.56 115 ASP A C 1
ATOM 863 O O . ASP A 1 115 ? 17.646 -9.436 -0.002 1.00 58.56 115 ASP A O 1
ATOM 867 N N . LEU A 1 116 ? 16.420 -8.971 -1.826 1.00 64.62 116 LEU A N 1
ATOM 868 C CA . LEU A 1 116 ? 16.454 -7.523 -1.666 1.00 64.62 116 LEU A CA 1
ATOM 869 C C . LEU A 1 116 ? 15.572 -7.075 -0.487 1.00 64.62 116 LEU A C 1
ATOM 871 O O . LEU A 1 116 ? 16.019 -6.281 0.342 1.00 64.62 116 LEU A O 1
ATOM 875 N N . ARG A 1 117 ? 14.368 -7.650 -0.361 1.00 67.62 117 ARG A N 1
ATOM 876 C CA . ARG A 1 117 ? 13.445 -7.479 0.776 1.00 67.62 117 ARG A CA 1
ATOM 877 C C . ARG A 1 117 ? 14.146 -7.785 2.096 1.00 67.62 117 ARG A C 1
ATOM 879 O O . ARG A 1 117 ? 14.088 -6.984 3.029 1.00 67.62 117 ARG A O 1
ATOM 886 N N . ASP A 1 118 ? 14.871 -8.897 2.158 1.00 61.06 118 ASP A N 1
ATOM 887 C CA . ASP A 1 118 ? 15.575 -9.326 3.366 1.00 61.06 118 ASP A CA 1
ATOM 888 C C . ASP A 1 118 ? 16.766 -8.431 3.732 1.00 61.06 118 ASP A C 1
ATOM 890 O O . ASP A 1 118 ? 17.110 -8.292 4.911 1.00 61.06 118 ASP A O 1
ATOM 894 N N . VAL A 1 119 ? 17.439 -7.823 2.752 1.00 65.25 119 VAL A N 1
ATOM 895 C CA . VAL A 1 119 ? 18.488 -6.829 3.028 1.00 65.25 119 VAL A CA 1
ATOM 896 C C . VAL A 1 119 ? 17.884 -5.574 3.652 1.00 65.25 119 VAL A C 1
ATOM 898 O O . VAL A 1 119 ? 18.424 -5.073 4.640 1.00 65.25 119 VAL A O 1
ATOM 901 N N . PHE A 1 120 ? 16.766 -5.081 3.119 1.00 64.69 120 PHE A N 1
ATOM 902 C CA . PHE A 1 120 ? 16.149 -3.849 3.610 1.00 64.69 120 PHE A CA 1
ATOM 903 C C . PHE A 1 120 ? 15.465 -4.021 4.964 1.00 64.69 120 PHE A C 1
ATOM 905 O O . PHE A 1 120 ? 15.711 -3.215 5.857 1.00 64.69 120 PHE A O 1
ATOM 912 N N . ARG A 1 121 ? 14.739 -5.124 5.190 1.00 64.19 121 ARG A N 1
ATOM 913 C CA . ARG A 1 121 ? 14.163 -5.432 6.514 1.00 64.19 121 ARG A CA 1
ATOM 914 C C . ARG A 1 121 ? 15.229 -5.457 7.610 1.00 64.19 121 ARG A C 1
ATOM 916 O O . ARG A 1 121 ? 15.010 -4.955 8.706 1.00 64.19 121 ARG A O 1
ATOM 923 N N . ARG A 1 122 ? 16.422 -5.990 7.319 1.00 60.78 122 ARG A N 1
ATOM 924 C CA . ARG A 1 122 ? 17.541 -5.987 8.277 1.00 60.78 122 ARG A CA 1
ATOM 925 C C . ARG A 1 122 ? 18.077 -4.584 8.576 1.00 60.78 122 ARG A C 1
ATOM 927 O O . ARG A 1 122 ? 18.474 -4.341 9.712 1.00 60.78 122 ARG A O 1
ATOM 934 N N . LYS A 1 123 ? 18.077 -3.668 7.603 1.00 58.38 123 LYS A N 1
ATOM 935 C CA . LYS A 1 123 ? 18.485 -2.270 7.821 1.00 58.38 123 LYS A CA 1
ATOM 936 C C . LYS A 1 123 ? 17.480 -1.519 8.696 1.00 58.38 123 LYS A C 1
ATOM 938 O O . LYS A 1 123 ? 17.907 -0.974 9.710 1.00 58.38 123 LYS A O 1
ATOM 943 N N . ALA A 1 124 ? 16.187 -1.637 8.392 1.00 56.50 124 ALA A N 1
ATOM 944 C CA . ALA A 1 124 ? 15.105 -1.015 9.161 1.00 56.50 124 ALA A CA 1
ATOM 945 C C . ALA A 1 124 ? 15.105 -1.428 10.645 1.00 56.50 124 ALA A C 1
ATOM 947 O O . ALA A 1 124 ? 14.794 -0.642 11.536 1.00 56.50 124 ALA A O 1
ATOM 948 N N . HIS A 1 125 ? 15.526 -2.661 10.950 1.00 52.38 125 HIS A N 1
ATOM 949 C CA . HIS A 1 125 ? 15.637 -3.149 12.329 1.00 52.38 125 HIS A CA 1
ATOM 950 C C . HIS A 1 125 ? 16.912 -2.718 13.079 1.00 52.38 125 HIS A C 1
ATOM 952 O O . HIS A 1 125 ? 17.019 -3.002 14.270 1.00 52.38 125 HIS A O 1
ATOM 958 N N . THR A 1 126 ? 17.875 -2.050 12.432 1.00 39.53 126 THR A N 1
ATOM 959 C CA . THR A 1 126 ? 19.140 -1.627 13.076 1.00 39.53 126 THR A CA 1
ATOM 960 C C . THR A 1 126 ? 19.137 -0.145 13.496 1.00 39.53 126 THR A C 1
ATOM 962 O O . THR A 1 126 ? 20.127 0.338 14.038 1.00 39.53 126 THR A O 1
ATOM 965 N N . ALA A 1 127 ? 18.032 0.580 13.289 1.00 38.78 127 ALA A N 1
ATOM 966 C CA . ALA A 1 127 ? 17.873 1.983 13.692 1.00 38.78 127 ALA A CA 1
ATOM 967 C C . ALA A 1 127 ? 17.126 2.179 15.036 1.00 38.78 127 ALA A C 1
ATOM 969 O O . ALA A 1 127 ? 16.688 3.292 15.329 1.00 38.78 127 ALA A O 1
ATOM 970 N N . ALA A 1 128 ? 16.978 1.119 15.844 1.00 37.81 128 ALA A N 1
ATOM 971 C CA . ALA A 1 128 ? 16.315 1.148 17.157 1.00 37.81 128 ALA A CA 1
ATOM 972 C C . ALA A 1 128 ? 17.301 1.245 18.332 1.00 37.81 128 ALA A C 1
ATOM 974 O O . ALA A 1 128 ? 18.319 0.513 18.319 1.00 37.81 128 ALA A O 1
#